Protein AF-A0A842ULQ6-F1 (afdb_monomer)

pLDDT: mean 91.65, std 6.63, range [60.81, 98.5]

Solvent-accessible surface area (backbone atoms only — not comparable to full-atom values): 4751 Å² total; per-residue (Å²): 136,89,49,74,67,57,56,49,54,51,48,54,52,52,52,54,51,50,51,55,51,51,52,52,52,43,55,51,48,39,55,50,42,56,53,30,57,78,66,75,44,74,87,79,52,71,67,60,50,52,53,52,45,56,55,53,41,71,73,50,94,60,59,45,70,60,50,42,54,55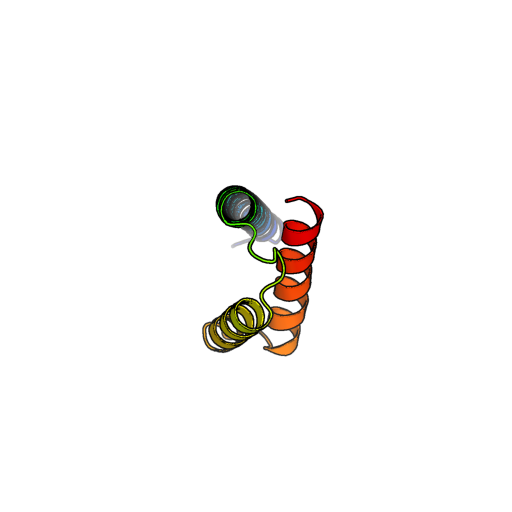,51,50,51,56,51,50,54,46,68,78,74,92

Radius of gyration: 16.25 Å; Cα contacts (8 Å, |Δi|>4): 31; chains: 1; bounding box: 38×21×46 Å

Structure (mmCIF, N/CA/C/O backbone):
data_AF-A0A842ULQ6-F1
#
_entry.id   AF-A0A842ULQ6-F1
#
loop_
_atom_site.group_PDB
_atom_site.id
_atom_site.type_symbol
_atom_site.label_atom_id
_atom_site.label_alt_id
_atom_site.label_comp_id
_atom_site.label_asym_id
_atom_site.label_entity_id
_atom_site.label_seq_id
_atom_site.pdbx_PDB_ins_code
_atom_site.Cartn_x
_atom_site.Cartn_y
_atom_site.Cartn_z
_atom_site.occupancy
_atom_site.B_iso_or_equiv
_atom_site.auth_seq_id
_atom_site.auth_comp_id
_atom_site.auth_asym_id
_atom_site.auth_atom_id
_atom_site.pdbx_PDB_model_num
ATOM 1 N N . MET A 1 1 ? 15.360 -8.026 -28.904 1.00 60.81 1 MET A N 1
ATOM 2 C CA . MET A 1 1 ? 15.988 -6.911 -28.165 1.00 60.81 1 MET A CA 1
ATOM 3 C C . MET A 1 1 ? 14.871 -6.123 -27.516 1.00 60.81 1 MET A C 1
ATOM 5 O O . MET A 1 1 ? 14.076 -5.546 -28.242 1.00 60.81 1 MET A O 1
ATOM 9 N N . THR A 1 2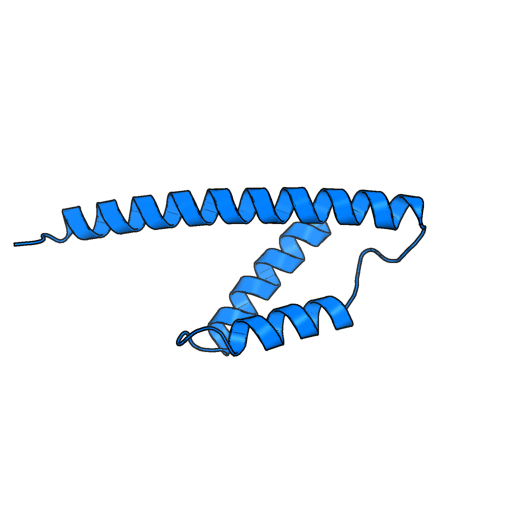 ? 14.767 -6.168 -26.194 1.00 76.94 2 THR A N 1
ATOM 10 C CA . THR A 1 2 ? 13.779 -5.399 -25.424 1.00 76.94 2 THR A CA 1
ATOM 11 C C . THR A 1 2 ? 14.306 -3.974 -25.276 1.00 76.94 2 THR A C 1
ATOM 13 O O . THR A 1 2 ? 15.433 -3.794 -24.812 1.00 76.94 2 THR A O 1
ATOM 16 N N . CYS A 1 3 ? 13.560 -2.964 -25.726 1.00 92.00 3 CYS A N 1
ATOM 17 C CA . CYS A 1 3 ? 13.978 -1.567 -25.595 1.00 92.00 3 CYS A CA 1
ATOM 18 C C . CYS A 1 3 ? 13.385 -0.927 -24.330 1.00 92.00 3 CYS A C 1
ATOM 20 O O . CYS A 1 3 ? 12.443 -1.448 -23.736 1.00 92.00 3 CYS A O 1
ATOM 22 N N . ILE A 1 4 ? 13.907 0.237 -23.922 1.00 95.38 4 ILE A N 1
ATOM 23 C CA . ILE A 1 4 ? 13.420 0.972 -22.735 1.00 95.38 4 ILE A CA 1
ATOM 24 C C . ILE A 1 4 ? 11.905 1.213 -22.803 1.00 95.38 4 ILE A C 1
ATOM 26 O O . ILE A 1 4 ? 11.229 1.186 -21.778 1.00 95.38 4 ILE A O 1
ATOM 30 N N . ARG A 1 5 ? 11.364 1.443 -24.004 1.00 95.88 5 ARG A N 1
ATOM 31 C CA . ARG A 1 5 ? 9.926 1.650 -24.196 1.00 95.88 5 ARG A CA 1
ATOM 32 C C . ARG A 1 5 ? 9.119 0.413 -23.807 1.00 95.88 5 ARG A C 1
ATOM 34 O O . ARG A 1 5 ? 8.103 0.572 -23.148 1.00 95.88 5 ARG A O 1
ATOM 41 N N . ASP A 1 6 ? 9.585 -0.779 -24.161 1.00 96.19 6 ASP A N 1
ATOM 42 C CA . ASP A 1 6 ? 8.864 -2.022 -23.873 1.00 96.19 6 ASP A CA 1
ATOM 43 C C . ASP A 1 6 ? 8.823 -2.279 -22.358 1.00 96.19 6 ASP A C 1
ATOM 45 O O . ASP A 1 6 ? 7.767 -2.581 -21.811 1.00 96.19 6 ASP A O 1
ATOM 49 N N . LEU A 1 7 ? 9.941 -2.035 -21.658 1.00 97.56 7 LEU A N 1
ATOM 50 C CA . LEU A 1 7 ? 9.996 -2.109 -20.192 1.00 97.56 7 LEU A CA 1
ATOM 51 C C . LEU A 1 7 ? 9.087 -1.071 -19.522 1.00 97.56 7 LEU A C 1
ATOM 53 O O . LEU A 1 7 ? 8.457 -1.360 -18.512 1.00 97.56 7 LEU A O 1
ATOM 57 N N . ARG A 1 8 ? 8.987 0.141 -20.080 1.00 97.31 8 ARG A N 1
ATOM 58 C CA . ARG A 1 8 ? 8.058 1.161 -19.569 1.00 97.31 8 ARG A CA 1
ATOM 59 C C . ARG A 1 8 ? 6.602 0.745 -19.746 1.00 97.31 8 ARG A C 1
ATOM 61 O O . ARG A 1 8 ? 5.824 0.928 -18.824 1.00 97.31 8 ARG A O 1
ATOM 68 N N . THR A 1 9 ? 6.249 0.135 -20.876 1.00 97.50 9 THR A N 1
ATOM 69 C CA . THR A 1 9 ? 4.897 -0.406 -21.078 1.00 97.50 9 THR A CA 1
ATOM 70 C C . THR A 1 9 ? 4.573 -1.515 -20.078 1.00 97.50 9 THR A C 1
ATOM 72 O O . THR A 1 9 ? 3.457 -1.564 -19.565 1.00 97.50 9 THR A O 1
ATOM 75 N N . GLU A 1 10 ? 5.545 -2.368 -19.752 1.00 97.94 10 GLU A N 1
ATOM 76 C CA . GLU A 1 10 ? 5.381 -3.378 -18.705 1.00 97.94 10 GLU A CA 1
ATOM 77 C C . GLU A 1 10 ? 5.190 -2.739 -17.318 1.00 97.94 10 GLU A C 1
ATOM 79 O O . GLU A 1 10 ? 4.297 -3.147 -16.575 1.00 97.94 10 GLU A O 1
ATOM 84 N N . ILE A 1 11 ? 5.948 -1.686 -16.991 1.00 97.88 11 ILE A N 1
ATOM 85 C CA . ILE A 1 11 ? 5.750 -0.905 -15.758 1.00 97.88 11 ILE A CA 1
ATOM 86 C C . ILE A 1 11 ? 4.339 -0.308 -15.717 1.00 97.88 11 ILE A C 1
ATOM 88 O O . ILE A 1 11 ? 3.646 -0.484 -14.720 1.00 97.88 11 ILE A O 1
ATOM 92 N N . ASP A 1 12 ? 3.863 0.299 -16.807 1.00 98.12 12 ASP A N 1
ATOM 93 C CA . ASP A 1 12 ? 2.512 0.868 -16.870 1.00 98.12 12 ASP A CA 1
ATOM 94 C C . ASP A 1 12 ? 1.428 -0.200 -16.616 1.00 98.12 12 ASP A C 1
ATOM 96 O O . ASP A 1 12 ? 0.379 0.073 -16.024 1.00 98.12 12 ASP A O 1
ATOM 100 N N . GLU A 1 13 ? 1.647 -1.439 -17.068 1.00 98.25 13 GLU A N 1
ATOM 101 C CA . GLU A 1 13 ? 0.757 -2.563 -16.767 1.00 98.25 13 GLU A CA 1
ATOM 102 C C . GLU A 1 13 ? 0.796 -2.972 -15.296 1.00 98.25 13 GLU A C 1
ATOM 104 O O . GLU A 1 13 ? -0.260 -3.232 -14.706 1.00 98.25 13 GLU A O 1
ATOM 109 N N . VAL A 1 14 ? 1.988 -3.031 -14.702 1.00 98.44 14 VAL A N 1
ATOM 110 C CA . VAL A 1 14 ? 2.160 -3.310 -13.273 1.00 98.44 14 VAL A CA 1
ATOM 111 C C . VAL A 1 14 ? 1.475 -2.227 -12.442 1.00 98.44 14 VAL A C 1
ATOM 113 O O . VAL A 1 14 ? 0.696 -2.562 -11.549 1.00 98.44 14 VAL A O 1
ATOM 116 N N . ASP A 1 15 ? 1.653 -0.954 -12.788 1.00 98.19 15 ASP A N 1
ATOM 117 C CA . ASP A 1 15 ? 1.029 0.188 -12.117 1.00 98.19 15 ASP A CA 1
ATOM 118 C C . ASP A 1 15 ? -0.500 0.106 -12.159 1.00 98.19 15 ASP A C 1
ATOM 120 O O . ASP A 1 15 ? -1.166 0.237 -11.126 1.00 98.19 15 ASP A O 1
ATOM 124 N N . ARG A 1 16 ? -1.079 -0.224 -13.322 1.00 98.38 16 ARG A N 1
ATOM 125 C CA . ARG A 1 16 ? -2.529 -0.460 -13.445 1.00 98.38 16 ARG A CA 1
ATOM 126 C C . ARG A 1 16 ? -3.013 -1.584 -12.528 1.00 98.38 16 ARG A C 1
ATOM 128 O O . ARG A 1 16 ? -4.062 -1.455 -11.894 1.00 98.38 16 ARG A O 1
ATOM 135 N N . ARG A 1 17 ? -2.262 -2.685 -12.428 1.00 98.50 17 ARG A N 1
ATOM 136 C CA . ARG A 1 17 ? -2.608 -3.805 -11.535 1.00 98.50 17 ARG A CA 1
ATOM 137 C C . ARG A 1 17 ? -2.476 -3.413 -10.065 1.00 98.50 17 ARG A C 1
ATOM 139 O O . ARG A 1 17 ? -3.332 -3.794 -9.268 1.00 98.50 17 ARG A O 1
ATOM 146 N N . MET A 1 18 ? -1.453 -2.639 -9.705 1.00 97.62 18 MET A N 1
ATOM 147 C CA . MET A 1 18 ? -1.289 -2.116 -8.349 1.00 97.62 18 MET A CA 1
ATOM 148 C C . MET A 1 18 ? -2.478 -1.239 -7.950 1.00 97.62 18 MET A C 1
ATOM 150 O O . MET A 1 18 ? -3.046 -1.460 -6.881 1.00 97.62 18 MET A O 1
ATOM 154 N N . LEU A 1 19 ? -2.919 -0.323 -8.820 1.00 97.75 19 LEU A N 1
ATOM 155 C CA . LEU A 1 19 ? -4.097 0.513 -8.566 1.00 97.75 19 LEU A CA 1
ATOM 156 C C . LEU A 1 19 ? -5.358 -0.327 -8.333 1.00 97.75 19 LEU A C 1
ATOM 158 O O . LEU A 1 19 ? -6.010 -0.170 -7.301 1.00 97.75 19 LEU A O 1
ATOM 162 N N . ALA A 1 20 ? -5.647 -1.292 -9.208 1.00 97.94 20 ALA A N 1
ATOM 163 C CA . ALA A 1 20 ? -6.807 -2.173 -9.048 1.00 97.94 20 ALA A CA 1
ATOM 164 C C . ALA A 1 20 ? -6.769 -2.977 -7.728 1.00 97.94 20 ALA A C 1
ATOM 166 O O . ALA A 1 20 ? -7.794 -3.188 -7.070 1.00 97.94 20 ALA A O 1
ATOM 167 N N . LEU A 1 21 ? -5.583 -3.424 -7.300 1.00 97.88 21 LEU A N 1
ATOM 168 C CA . LEU A 1 21 ? -5.407 -4.119 -6.022 1.00 97.88 21 LEU A CA 1
ATOM 169 C C . LEU A 1 21 ? -5.612 -3.187 -4.821 1.00 97.88 21 LEU A C 1
ATOM 171 O O . LEU A 1 21 ? -6.218 -3.602 -3.828 1.00 97.88 21 LEU A O 1
ATOM 175 N N . LEU A 1 22 ? -5.141 -1.942 -4.904 1.00 96.75 22 LEU A N 1
ATOM 176 C CA . LEU A 1 22 ? -5.344 -0.930 -3.867 1.00 96.75 22 LEU A CA 1
ATOM 177 C C . LEU A 1 22 ? -6.825 -0.559 -3.730 1.00 96.75 22 LEU A C 1
ATOM 179 O O .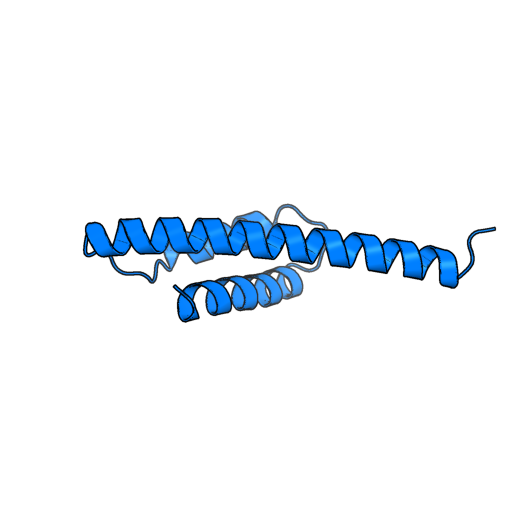 LEU A 1 22 ? -7.336 -0.538 -2.611 1.00 96.75 22 LEU A O 1
ATOM 183 N N . GLU A 1 23 ? -7.541 -0.370 -4.839 1.00 96.69 23 GLU A N 1
ATOM 184 C CA . GLU A 1 23 ? -8.991 -0.133 -4.847 1.00 96.69 23 GLU A CA 1
ATOM 185 C C . GLU A 1 23 ? -9.757 -1.295 -4.207 1.00 96.69 23 GLU A C 1
ATOM 187 O O . GLU A 1 23 ? -10.617 -1.096 -3.342 1.00 96.69 23 GLU A O 1
ATOM 192 N N . LYS A 1 24 ? -9.401 -2.536 -4.562 1.00 97.19 24 LYS A N 1
ATOM 193 C CA . LYS A 1 24 ? -9.985 -3.732 -3.943 1.00 97.19 24 LYS A CA 1
ATOM 194 C C . LYS A 1 24 ? -9.713 -3.773 -2.442 1.00 97.19 24 LYS A C 1
ATOM 196 O O . LYS A 1 24 ? -10.625 -4.055 -1.661 1.00 97.19 24 LYS A O 1
ATOM 201 N N . ARG A 1 25 ? -8.476 -3.490 -2.021 1.00 95.75 25 ARG A N 1
ATOM 202 C CA . ARG A 1 25 ? -8.102 -3.425 -0.603 1.00 95.75 25 ARG A CA 1
ATOM 203 C C . ARG A 1 25 ? -8.940 -2.375 0.126 1.00 95.75 25 ARG A C 1
ATOM 205 O O . ARG A 1 25 ? -9.462 -2.678 1.193 1.00 95.75 25 ARG A O 1
ATOM 212 N N . PHE A 1 26 ? -9.120 -1.199 -0.467 1.00 94.56 26 PHE 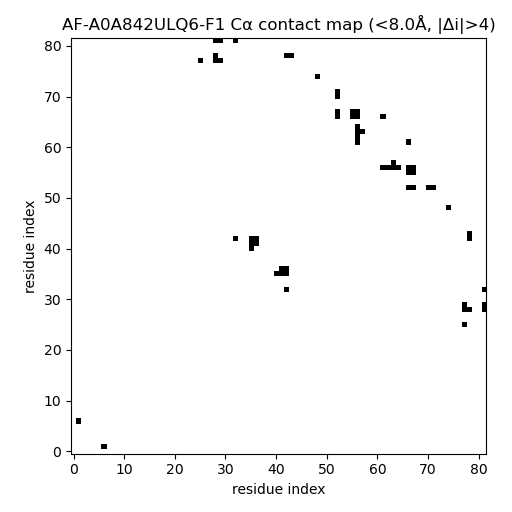A N 1
ATOM 213 C CA . PHE A 1 26 ? -9.921 -0.118 0.100 1.00 94.56 26 PHE A CA 1
ATOM 214 C C . PHE A 1 26 ? -11.416 -0.466 0.205 1.00 94.56 26 PHE A C 1
ATOM 216 O O . PHE A 1 26 ? -12.066 -0.193 1.212 1.00 94.56 26 PHE A O 1
ATOM 223 N N . SER A 1 27 ? -11.976 -1.155 -0.793 1.00 95.06 27 SER A N 1
ATOM 224 C CA . SER A 1 27 ? -13.350 -1.672 -0.717 1.00 95.06 27 SER A CA 1
ATOM 225 C C . SER A 1 27 ? -13.534 -2.645 0.456 1.00 95.06 27 SER A C 1
ATOM 227 O O . SER A 1 27 ? -14.554 -2.613 1.147 1.00 95.06 27 SER A O 1
ATOM 229 N N . LEU A 1 28 ? -12.539 -3.499 0.718 1.00 94.94 28 LEU A N 1
ATOM 230 C CA . LEU A 1 28 ? -12.566 -4.421 1.854 1.00 94.94 28 LEU A CA 1
ATOM 231 C C . LEU A 1 28 ? -12.462 -3.688 3.195 1.00 94.94 28 LEU A C 1
ATOM 233 O O . LEU A 1 28 ? -13.182 -4.045 4.125 1.00 94.94 28 LEU A O 1
ATOM 237 N N . THR A 1 29 ? -11.610 -2.665 3.301 1.00 92.06 29 THR A N 1
ATOM 238 C CA . THR A 1 29 ? -11.484 -1.878 4.537 1.00 92.06 29 THR A CA 1
ATOM 239 C C . THR A 1 29 ? -12.767 -1.107 4.839 1.00 92.06 29 THR A C 1
ATOM 241 O O . THR A 1 29 ? -13.242 -1.178 5.966 1.00 92.06 29 THR A O 1
ATOM 244 N N . LYS A 1 30 ? -13.438 -0.533 3.829 1.00 91.69 30 LYS A N 1
ATOM 245 C CA . LYS A 1 30 ? -14.774 0.075 3.992 1.00 91.69 30 LYS A CA 1
ATOM 246 C C . LYS A 1 30 ? -15.805 -0.886 4.581 1.00 91.69 30 LYS A C 1
ATOM 248 O O . LYS A 1 30 ? -16.468 -0.556 5.560 1.00 91.69 30 LYS A O 1
ATOM 253 N N . LYS A 1 31 ? -15.892 -2.110 4.049 1.00 93.12 31 LYS A N 1
ATOM 254 C CA . LYS A 1 31 ? -16.793 -3.147 4.588 1.00 93.12 31 LYS A CA 1
ATOM 255 C C . LYS A 1 31 ? -16.462 -3.494 6.042 1.00 93.12 31 LYS A C 1
ATOM 257 O O . LYS A 1 31 ? -17.366 -3.692 6.850 1.00 93.12 31 LYS A O 1
ATOM 262 N N . ILE A 1 32 ? -15.175 -3.558 6.393 1.00 91.12 32 ILE A N 1
ATOM 263 C CA . ILE A 1 32 ? -14.738 -3.770 7.782 1.00 91.12 32 ILE A CA 1
ATOM 264 C C . ILE A 1 32 ? -15.154 -2.582 8.662 1.00 91.12 32 ILE A C 1
ATOM 266 O O . ILE A 1 32 ? -15.694 -2.806 9.745 1.00 91.12 32 ILE A O 1
ATOM 270 N N . GLY A 1 33 ? -14.954 -1.347 8.197 1.00 89.19 33 GLY A N 1
ATOM 271 C CA . GLY A 1 33 ? -15.369 -0.121 8.878 1.00 89.19 33 GLY A CA 1
ATOM 272 C C . GLY A 1 33 ? -16.873 -0.096 9.167 1.00 89.19 33 GLY A C 1
ATOM 273 O O . GLY A 1 33 ? -17.277 0.147 10.303 1.00 89.19 33 GLY A O 1
ATOM 274 N N . GLU A 1 34 ? -17.711 -0.463 8.193 1.00 90.38 34 GLU A N 1
ATOM 275 C CA . GLU A 1 34 ? -19.167 -0.592 8.370 1.00 90.38 34 GLU A CA 1
ATOM 276 C C . GLU A 1 34 ? -19.540 -1.616 9.454 1.00 90.38 34 GLU A C 1
ATOM 278 O O . GLU A 1 34 ? -20.409 -1.356 10.291 1.00 90.38 34 GLU A O 1
ATOM 283 N N . ILE A 1 35 ? -18.874 -2.776 9.476 1.00 91.06 35 ILE A N 1
ATOM 284 C CA . ILE A 1 35 ? -19.094 -3.809 10.499 1.00 91.06 35 ILE A CA 1
ATOM 285 C C . ILE A 1 35 ? -18.664 -3.300 11.880 1.00 91.06 35 ILE A C 1
ATOM 287 O O . ILE A 1 35 ? -19.404 -3.461 12.851 1.00 91.06 35 ILE A O 1
ATOM 291 N N . LYS A 1 36 ? -17.493 -2.659 11.982 1.00 87.19 36 LYS A N 1
ATOM 292 C CA . LYS A 1 36 ? -16.982 -2.095 13.240 1.00 87.19 36 LYS A CA 1
ATOM 293 C C . LYS A 1 36 ? -17.905 -1.008 13.786 1.00 87.19 36 LYS A C 1
ATOM 295 O O . LYS A 1 36 ? -18.207 -1.035 14.977 1.00 87.19 36 LYS A O 1
ATOM 300 N N . ARG A 1 37 ? -18.423 -0.127 12.919 1.00 86.56 37 ARG A N 1
ATOM 301 C CA . ARG A 1 37 ? -19.418 0.902 13.268 1.00 86.56 37 ARG A CA 1
ATOM 302 C C . ARG A 1 37 ? -20.692 0.284 13.838 1.00 86.56 37 ARG A C 1
ATOM 304 O O . ARG A 1 37 ? -21.128 0.689 14.911 1.00 86.56 37 ARG A O 1
ATOM 311 N N . LYS A 1 38 ? -21.240 -0.750 13.186 1.00 90.06 38 LYS A N 1
ATOM 312 C CA . LYS A 1 38 ? -22.413 -1.493 13.691 1.00 90.06 38 LYS A CA 1
ATOM 313 C C . LYS A 1 38 ? -22.160 -2.156 15.049 1.00 90.06 38 LYS A C 1
ATOM 315 O O . LYS A 1 38 ? -23.085 -2.289 15.839 1.00 90.06 38 LYS A O 1
ATOM 320 N N . GLN A 1 39 ? -20.919 -2.562 15.319 1.00 90.94 39 GLN A N 1
ATOM 321 C CA . GLN A 1 39 ? -20.503 -3.199 16.574 1.00 90.94 39 GLN A CA 1
ATOM 322 C C . GLN A 1 39 ? -19.967 -2.213 17.629 1.00 90.94 39 GLN A C 1
ATOM 324 O O . GLN A 1 39 ? -19.484 -2.670 18.661 1.00 90.94 39 GLN A O 1
ATOM 329 N N . GLN A 1 40 ? -19.997 -0.896 17.374 1.00 84.00 40 GLN A N 1
ATOM 330 C CA . GLN A 1 40 ? -19.395 0.146 18.228 1.00 84.00 40 GLN A CA 1
ATOM 331 C C . GLN A 1 40 ? -17.921 -0.123 18.600 1.00 84.00 40 GLN A C 1
ATOM 333 O O . GLN A 1 40 ? -17.439 0.278 19.658 1.00 84.00 40 GLN A O 1
ATOM 338 N N . LYS A 1 41 ? -17.185 -0.816 17.725 1.00 81.25 41 LYS A N 1
ATOM 339 C CA . LYS A 1 41 ? -15.763 -1.114 17.922 1.00 81.25 41 LYS A CA 1
ATOM 340 C C . LYS A 1 41 ? -14.890 0.032 17.412 1.00 81.25 41 LYS A C 1
ATOM 342 O O . LYS A 1 41 ? -15.260 0.683 16.431 1.00 81.25 41 LYS A O 1
ATOM 347 N N . PRO A 1 42 ? -13.704 0.246 18.010 1.00 80.94 42 PRO A N 1
ATOM 348 C CA . PRO A 1 42 ? -12.765 1.240 17.513 1.00 80.94 42 PRO A CA 1
ATOM 349 C C . PRO A 1 42 ? -12.334 0.917 16.077 1.00 80.94 42 PRO A C 1
ATOM 351 O O . PRO A 1 42 ? -12.060 -0.233 15.717 1.00 80.94 42 PRO A O 1
ATOM 354 N N . ILE A 1 43 ? -12.270 1.961 15.249 1.00 76.00 43 ILE A N 1
ATOM 355 C CA . ILE A 1 43 ? -11.799 1.867 13.861 1.00 76.00 43 ILE A CA 1
ATOM 356 C C . ILE A 1 43 ? -10.310 1.498 13.852 1.00 76.00 43 ILE A C 1
ATOM 358 O O . ILE A 1 43 ? -9.897 0.590 13.127 1.00 76.00 43 ILE A O 1
ATOM 362 N N . TYR A 1 44 ? -9.532 2.131 14.734 1.00 82.56 44 TYR A N 1
ATOM 363 C CA . TYR A 1 44 ? -8.109 1.867 14.913 1.00 82.56 44 TYR A CA 1
ATOM 364 C C . TYR A 1 44 ? -7.850 0.539 15.638 1.00 82.56 44 TYR A C 1
ATOM 366 O O . TYR A 1 44 ? -8.410 0.281 16.701 1.00 82.56 44 TYR A O 1
ATOM 374 N N . ASP A 1 45 ? -6.979 -0.285 15.054 1.00 86.06 45 ASP A N 1
ATOM 375 C CA . ASP A 1 45 ? -6.564 -1.586 15.584 1.00 86.06 45 ASP A CA 1
ATOM 376 C C . ASP A 1 45 ? -5.049 -1.751 15.387 1.00 86.06 45 ASP A C 1
ATOM 378 O O . ASP A 1 45 ? -4.576 -2.209 14.343 1.00 86.06 45 ASP A O 1
ATOM 382 N N . SER A 1 46 ? -4.279 -1.324 16.391 1.00 87.94 46 SER A N 1
ATOM 383 C CA . SER A 1 46 ? -2.813 -1.298 16.329 1.00 87.94 46 SER A CA 1
ATOM 384 C C . SER A 1 46 ? -2.194 -2.686 16.196 1.00 87.94 46 SER A C 1
ATOM 386 O O . SER A 1 46 ? -1.172 -2.847 15.531 1.00 87.94 46 SER A O 1
ATOM 388 N N . GLU A 1 47 ? -2.797 -3.697 16.822 1.00 90.56 47 GLU A N 1
ATOM 389 C CA . GLU A 1 47 ? -2.295 -5.069 16.754 1.00 90.56 47 GLU A CA 1
ATOM 390 C C . GLU A 1 47 ? -2.506 -5.647 15.358 1.00 90.56 47 GLU A C 1
ATOM 392 O O . GLU A 1 47 ? -1.593 -6.257 14.793 1.00 90.56 47 GLU A O 1
ATOM 397 N N . ARG A 1 48 ? -3.657 -5.363 14.733 1.00 91.06 48 ARG A N 1
ATOM 398 C CA . ARG A 1 48 ? -3.882 -5.738 13.338 1.00 91.06 48 ARG A CA 1
ATOM 399 C C . ARG A 1 48 ? -2.870 -5.082 12.404 1.00 91.06 48 ARG A C 1
ATOM 401 O O . ARG A 1 48 ? -2.362 -5.770 11.517 1.00 91.06 48 ARG A O 1
ATOM 408 N N . GLU A 1 49 ? -2.568 -3.795 1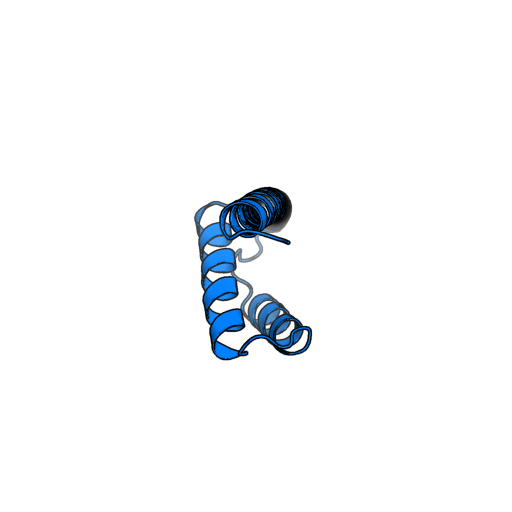2.584 1.00 91.69 49 GLU A N 1
ATOM 409 C CA . GLU A 1 49 ? -1.577 -3.081 11.767 1.00 91.69 49 GLU A CA 1
ATOM 410 C C . GLU A 1 49 ? -0.177 -3.698 11.904 1.00 91.69 49 GLU A C 1
ATOM 412 O O . GLU A 1 49 ? 0.439 -4.036 10.890 1.00 91.69 49 GLU A O 1
ATOM 417 N N . LYS A 1 50 ? 0.292 -3.952 13.135 1.00 92.50 50 LYS A N 1
ATOM 418 C CA . LYS A 1 50 ? 1.580 -4.627 13.387 1.00 92.50 50 LYS A CA 1
ATOM 419 C C . LYS A 1 50 ? 1.655 -5.996 12.711 1.00 92.50 50 LYS A C 1
ATOM 421 O O . LYS A 1 50 ? 2.659 -6.308 12.076 1.00 92.50 50 LYS A O 1
ATOM 426 N N . GLN A 1 51 ? 0.587 -6.792 12.788 1.00 93.06 51 GLN A N 1
ATOM 427 C CA . GLN A 1 51 ? 0.521 -8.095 12.120 1.00 93.06 51 GLN A CA 1
ATOM 428 C C . GLN A 1 51 ? 0.600 -7.977 10.592 1.00 93.06 51 GLN A C 1
ATOM 430 O O . GLN A 1 51 ? 1.242 -8.805 9.947 1.00 93.06 51 GLN A O 1
ATOM 435 N N . VAL A 1 52 ? -0.058 -6.973 9.991 1.00 92.56 52 VAL A N 1
ATOM 436 C CA . VAL A 1 52 ? 0.050 -6.721 8.543 1.00 92.56 52 VAL A CA 1
ATOM 437 C C . VAL A 1 52 ? 1.493 -6.404 8.172 1.00 92.56 52 VAL A C 1
ATOM 439 O O . VAL A 1 52 ? 2.021 -7.041 7.264 1.00 92.56 52 VAL A O 1
ATOM 442 N N . LEU A 1 53 ? 2.113 -5.446 8.865 1.00 92.69 53 LEU A N 1
ATOM 443 C CA . LEU A 1 53 ? 3.462 -4.979 8.550 1.00 92.69 53 LEU A CA 1
ATOM 444 C C . LEU A 1 53 ? 4.492 -6.095 8.739 1.00 92.69 53 LEU A C 1
ATOM 446 O O . LEU A 1 53 ? 5.237 -6.380 7.809 1.00 92.69 53 LEU A O 1
ATOM 450 N N . GLY A 1 54 ? 4.451 -6.808 9.869 1.00 91.81 54 GLY A N 1
ATOM 451 C CA . GLY A 1 54 ? 5.356 -7.928 10.130 1.00 91.81 54 GLY A CA 1
ATOM 452 C C . GLY A 1 54 ? 5.257 -9.017 9.061 1.00 91.81 54 GLY A C 1
ATOM 453 O O . GLY A 1 54 ? 6.270 -9.433 8.513 1.00 91.81 54 GLY A O 1
ATOM 454 N N . ARG A 1 55 ? 4.036 -9.422 8.685 1.00 94.62 55 ARG A N 1
ATOM 455 C CA . ARG A 1 55 ? 3.835 -10.433 7.636 1.00 94.62 55 ARG A CA 1
ATOM 456 C C . ARG A 1 55 ? 4.331 -9.960 6.270 1.00 94.62 55 ARG A C 1
ATOM 458 O O . ARG A 1 55 ? 4.819 -10.771 5.494 1.00 94.62 55 ARG A O 1
ATOM 465 N N . LEU A 1 56 ? 4.123 -8.696 5.911 1.00 92.81 56 LEU A N 1
ATOM 466 C CA . LEU A 1 56 ? 4.509 -8.208 4.586 1.00 92.81 56 LEU A CA 1
ATOM 467 C C . LEU A 1 56 ? 6.022 -8.065 4.461 1.00 92.81 56 LEU A C 1
ATOM 469 O O . LEU A 1 56 ? 6.566 -8.483 3.445 1.00 92.81 56 LEU A O 1
ATOM 473 N N . SER A 1 57 ? 6.692 -7.576 5.505 1.00 88.62 57 SER A N 1
ATOM 474 C CA . SER A 1 57 ? 8.149 -7.433 5.516 1.00 88.62 57 SER A CA 1
ATOM 475 C C . SER A 1 57 ? 8.896 -8.771 5.460 1.00 88.62 57 SER A C 1
ATOM 477 O O . SER A 1 57 ? 10.054 -8.789 5.076 1.00 88.62 57 SER A O 1
ATOM 479 N N . THR A 1 58 ? 8.263 -9.900 5.806 1.00 89.50 58 THR A N 1
ATOM 480 C CA . THR A 1 58 ? 8.890 -11.234 5.707 1.00 89.50 58 THR A CA 1
ATOM 481 C C . THR A 1 58 ? 8.587 -11.979 4.406 1.00 89.50 58 THR A C 1
ATOM 483 O O . THR A 1 58 ? 9.155 -13.040 4.180 1.00 89.50 58 THR A O 1
ATOM 486 N N . ASN A 1 59 ? 7.657 -11.492 3.579 1.00 88.50 59 ASN A N 1
ATOM 487 C CA . ASN A 1 59 ? 7.183 -12.190 2.371 1.00 88.50 59 ASN A CA 1
ATOM 488 C C . ASN A 1 59 ? 7.672 -11.530 1.073 1.00 88.50 59 ASN A C 1
ATOM 490 O O . ASN A 1 59 ? 7.042 -11.667 0.024 1.00 88.50 59 ASN A O 1
ATOM 494 N N . THR A 1 60 ? 8.754 -10.760 1.141 1.00 91.38 60 THR A N 1
ATOM 495 C CA . THR A 1 60 ? 9.304 -10.036 -0.002 1.00 91.38 60 THR A CA 1
ATOM 496 C C . THR A 1 60 ? 10.805 -9.845 0.160 1.00 91.38 60 THR A C 1
ATOM 498 O O . THR A 1 60 ? 11.288 -9.695 1.278 1.00 91.38 60 THR A O 1
ATOM 501 N N . ASP A 1 61 ? 11.518 -9.813 -0.963 1.00 93.38 61 ASP A N 1
ATOM 502 C CA . ASP A 1 61 ? 12.946 -9.480 -1.015 1.00 93.38 61 ASP A CA 1
ATOM 503 C C . ASP A 1 61 ? 13.195 -7.958 -1.019 1.00 93.38 61 ASP A C 1
ATOM 505 O O . ASP A 1 61 ? 14.336 -7.502 -1.078 1.00 93.38 61 ASP A O 1
ATOM 509 N N . LEU A 1 62 ? 12.127 -7.151 -0.990 1.00 92.75 62 LEU A N 1
ATOM 510 C CA . LEU A 1 62 ? 12.223 -5.701 -0.862 1.00 92.75 62 LEU A CA 1
ATOM 511 C C . LEU A 1 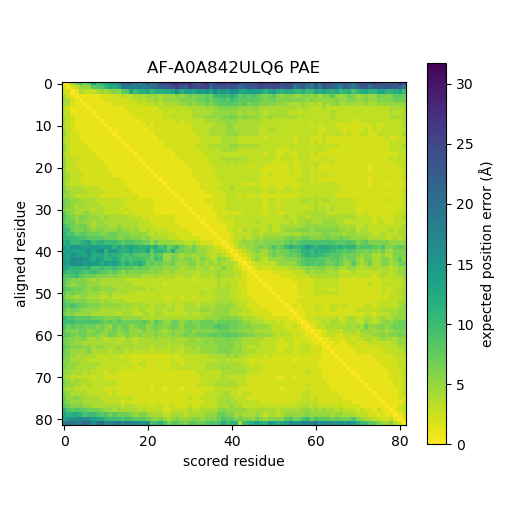62 ? 12.680 -5.303 0.543 1.00 92.75 62 LEU A C 1
ATOM 513 O O . LEU A 1 62 ? 12.368 -5.965 1.530 1.00 92.75 62 LEU A O 1
ATOM 517 N N . ASP A 1 63 ? 13.359 -4.159 0.633 1.00 93.88 63 ASP A N 1
ATOM 518 C CA . ASP A 1 63 ? 13.786 -3.594 1.909 1.00 93.88 63 ASP A CA 1
ATOM 519 C C . ASP A 1 63 ? 12.602 -3.453 2.884 1.00 93.88 63 ASP A C 1
ATOM 521 O O . ASP A 1 63 ? 11.598 -2.791 2.600 1.00 93.88 63 ASP A O 1
ATOM 525 N N . SER A 1 64 ? 12.730 -4.064 4.060 1.00 92.38 64 SER A N 1
ATOM 526 C CA . SER A 1 64 ? 11.667 -4.099 5.067 1.00 92.38 64 SER A CA 1
ATOM 527 C C . SER A 1 64 ? 11.227 -2.703 5.506 1.00 92.38 64 SER A C 1
ATOM 529 O O . SER A 1 64 ? 10.042 -2.492 5.766 1.00 92.38 64 SER A O 1
ATOM 531 N N . CYS A 1 65 ? 12.152 -1.737 5.563 1.00 91.56 65 CYS A N 1
ATOM 532 C CA . CYS A 1 65 ? 11.841 -0.354 5.923 1.00 91.56 65 CYS A CA 1
ATOM 533 C C . CYS A 1 65 ? 11.023 0.334 4.819 1.00 91.56 65 CYS A C 1
ATOM 535 O O . CYS A 1 65 ? 10.065 1.056 5.113 1.00 91.56 65 CYS A O 1
ATOM 537 N N . PHE A 1 66 ? 11.337 0.077 3.549 1.00 94.06 66 PHE A N 1
ATOM 538 C CA . PHE A 1 66 ? 10.538 0.526 2.411 1.00 94.06 66 PHE A CA 1
ATOM 539 C C . PHE A 1 66 ? 9.118 -0.056 2.440 1.00 94.06 66 PHE A C 1
ATOM 541 O O . PHE A 1 66 ? 8.144 0.698 2.368 1.00 94.06 66 PHE A O 1
ATOM 548 N N . VAL A 1 67 ? 8.988 -1.374 2.618 1.00 94.50 67 VAL A N 1
ATOM 549 C CA . VAL A 1 67 ? 7.689 -2.066 2.692 1.00 94.50 67 VAL A CA 1
ATOM 550 C C . VAL A 1 67 ? 6.846 -1.499 3.829 1.00 94.50 67 VAL A C 1
ATOM 552 O O . VAL A 1 67 ? 5.679 -1.151 3.632 1.00 94.50 67 VAL A O 1
ATOM 555 N N . GLU A 1 68 ? 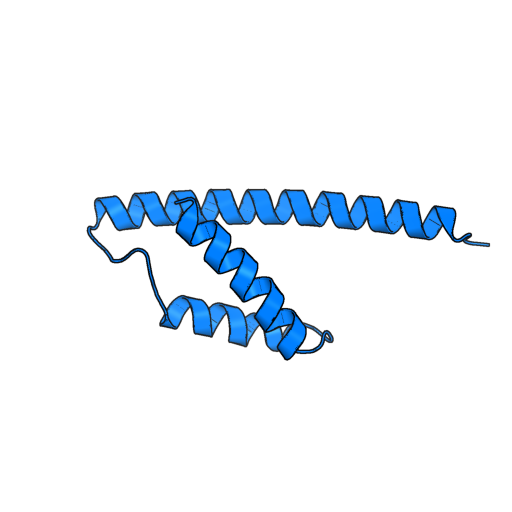7.445 -1.338 5.007 1.00 93.19 68 GLU A N 1
ATOM 556 C CA . GLU A 1 68 ? 6.759 -0.798 6.172 1.00 93.19 68 GLU A CA 1
ATOM 557 C C . GLU A 1 68 ? 6.239 0.623 5.917 1.00 93.19 68 GLU A C 1
ATOM 559 O O . GLU A 1 68 ? 5.078 0.920 6.208 1.00 93.19 68 GLU A O 1
ATOM 564 N N . LYS A 1 69 ? 7.064 1.494 5.323 1.00 94.88 69 LYS A N 1
ATOM 565 C CA . LYS A 1 69 ? 6.677 2.872 4.988 1.00 94.88 69 LYS A CA 1
ATOM 566 C C . LYS A 1 69 ? 5.499 2.911 4.019 1.00 94.88 69 LYS A C 1
ATOM 568 O O . LYS A 1 69 ? 4.520 3.603 4.296 1.00 94.88 69 LYS A O 1
ATOM 573 N N . ILE A 1 70 ? 5.566 2.161 2.920 1.00 95.50 70 ILE A N 1
ATOM 574 C CA . ILE A 1 70 ? 4.506 2.147 1.903 1.00 95.50 70 ILE A CA 1
ATOM 575 C C . ILE A 1 70 ? 3.197 1.620 2.492 1.00 95.50 70 ILE A C 1
ATOM 577 O O . ILE A 1 70 ? 2.148 2.253 2.355 1.00 95.50 70 ILE A O 1
ATOM 581 N N . PHE A 1 71 ? 3.237 0.499 3.213 1.00 94.88 71 PHE A N 1
ATOM 582 C CA . PHE A 1 71 ? 2.018 -0.075 3.773 1.00 94.88 71 PHE A CA 1
ATOM 583 C C . PHE A 1 71 ? 1.429 0.752 4.915 1.00 94.88 71 PHE A C 1
ATOM 585 O O . PHE A 1 71 ? 0.204 0.797 5.027 1.00 94.88 71 PHE A O 1
ATOM 592 N N . LYS A 1 72 ? 2.244 1.465 5.703 1.00 94.50 72 LYS A N 1
ATOM 593 C CA . LYS A 1 72 ? 1.743 2.458 6.668 1.00 94.50 72 LYS A CA 1
ATOM 594 C C . LYS A 1 72 ? 0.941 3.562 5.981 1.00 94.50 72 LYS A C 1
ATOM 596 O O . LYS A 1 72 ? -0.147 3.876 6.454 1.00 94.50 72 LYS A O 1
ATOM 601 N N . GLN A 1 73 ? 1.418 4.091 4.853 1.00 95.38 73 GLN A N 1
ATOM 602 C CA . GLN A 1 73 ? 0.683 5.103 4.081 1.00 95.38 73 GLN A CA 1
ATOM 603 C C . GLN A 1 73 ? -0.636 4.546 3.529 1.00 95.38 73 GLN A C 1
ATOM 605 O O . GLN A 1 73 ? -1.685 5.165 3.685 1.00 95.38 73 GLN A O 1
ATOM 610 N N . ILE A 1 74 ? -0.617 3.333 2.965 1.00 95.12 74 ILE A N 1
ATOM 611 C CA . ILE A 1 74 ? -1.830 2.676 2.449 1.00 95.12 74 ILE A CA 1
ATOM 612 C C . ILE A 1 74 ? -2.855 2.437 3.574 1.00 95.12 74 ILE A C 1
ATOM 614 O O . ILE A 1 74 ? -4.055 2.635 3.381 1.00 95.12 74 ILE A O 1
ATOM 618 N N . ILE A 1 75 ? -2.406 1.984 4.749 1.00 92.88 75 ILE A N 1
ATOM 619 C CA . ILE A 1 75 ? -3.267 1.770 5.922 1.00 92.88 75 ILE A CA 1
ATOM 620 C C . ILE A 1 75 ? -3.855 3.098 6.410 1.00 92.88 75 ILE A C 1
ATOM 622 O O . ILE A 1 75 ? -5.067 3.169 6.612 1.00 92.88 75 ILE A O 1
ATOM 626 N N . ALA A 1 76 ? -3.023 4.133 6.559 1.00 92.25 76 ALA A N 1
ATOM 627 C CA . ALA A 1 76 ? -3.450 5.457 7.000 1.00 92.25 76 ALA A CA 1
ATOM 628 C C . ALA A 1 76 ? -4.517 6.043 6.066 1.00 92.25 76 ALA A C 1
ATOM 630 O O . ALA A 1 76 ? -5.592 6.413 6.534 1.00 92.25 76 ALA A O 1
ATOM 631 N N . PHE A 1 77 ? -4.279 5.991 4.751 1.00 93.00 77 PHE A N 1
ATOM 632 C CA . PHE A 1 77 ? -5.246 6.431 3.747 1.00 93.00 77 PHE A CA 1
ATOM 633 C C . PHE A 1 77 ? -6.591 5.705 3.881 1.00 93.00 77 PHE A C 1
ATOM 635 O O . PHE A 1 77 ? -7.646 6.334 3.836 1.00 93.00 77 PHE A O 1
ATOM 642 N N . CYS A 1 78 ? -6.576 4.381 4.077 1.00 90.50 78 CYS A N 1
ATOM 643 C CA . CYS A 1 78 ? -7.816 3.620 4.236 1.00 90.50 78 CYS A CA 1
ATOM 644 C C . CYS A 1 78 ? -8.593 4.054 5.483 1.00 90.50 78 CYS A C 1
ATOM 646 O O . CYS A 1 78 ? -9.802 4.227 5.401 1.00 90.50 78 CYS A O 1
ATOM 648 N N . ARG A 1 79 ? -7.898 4.272 6.603 1.00 86.38 79 ARG A N 1
ATOM 649 C CA . ARG A 1 79 ? -8.499 4.683 7.878 1.00 86.38 79 ARG A CA 1
ATOM 650 C C . ARG A 1 79 ? -9.138 6.072 7.815 1.00 86.38 79 ARG A C 1
ATOM 652 O O . ARG A 1 79 ? -10.167 6.291 8.440 1.00 86.38 79 ARG A O 1
ATOM 659 N N . GLU A 1 80 ? -8.522 7.005 7.095 1.00 86.44 80 GLU A N 1
ATOM 660 C CA . GLU A 1 80 ? -9.021 8.381 6.946 1.00 86.44 80 GLU A CA 1
ATOM 661 C C . GLU A 1 80 ? -10.250 8.478 6.032 1.00 86.44 80 GLU A C 1
ATOM 663 O O . GLU A 1 80 ? -11.003 9.444 6.118 1.00 86.44 80 GLU A O 1
ATOM 668 N N . ASN A 1 81 ? -10.467 7.476 5.175 1.00 79.56 81 ASN A N 1
ATOM 669 C CA . ASN A 1 81 ? -11.524 7.466 4.162 1.00 79.56 81 ASN A CA 1
ATOM 670 C C . ASN A 1 81 ? -12.575 6.347 4.388 1.00 79.56 81 ASN A C 1
ATOM 672 O O . ASN A 1 81 ? -13.295 5.966 3.454 1.00 79.56 81 ASN A O 1
ATOM 676 N N . GLU A 1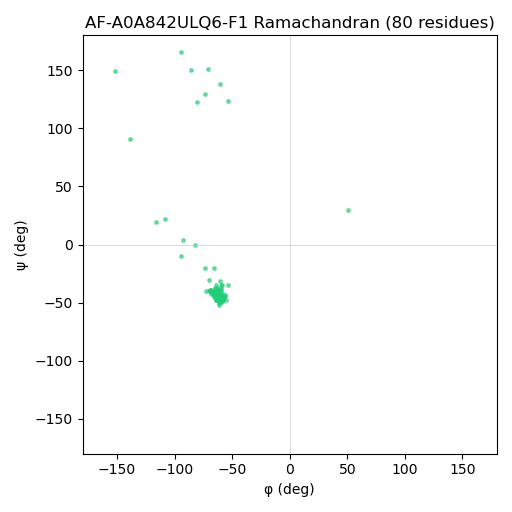 82 ? -12.645 5.814 5.614 1.00 67.06 82 GLU A N 1
ATOM 677 C CA . GLU A 1 82 ? -13.667 4.880 6.132 1.00 67.06 82 GLU A CA 1
ATOM 678 C C . GLU A 1 82 ? -14.859 5.618 6.752 1.00 67.06 82 GLU A C 1
ATOM 680 O O . GLU A 1 82 ? -16.017 5.159 6.590 1.00 67.06 82 GLU A O 1
#

Foldseek 3Di:
DQDPVNVVVVVVVVVVVVVVVLVVVLVVLVVVVVVCVVVVHDSDDVVVLVVVLVVQLVPDPDHSVVSNVVVVVSVVVSSVVD

Sequence (82 aa):
MTCIRDLRTEIDEVDRRMLALLEKRFSLTKKIGEIKRKQQKPIYDSEREKQVLGRLSTNTDLDSCFVEKIFKQIIAFCRENE

Secondary structure (DSSP, 8-state):
---HHHHHHHHHHHHHHHHHHHHHH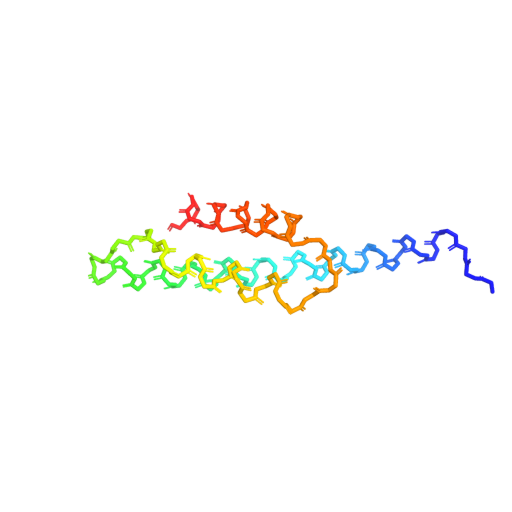HHHHHHHHHHHHHTT--S--HHHHHHHHHHHHTS-SS-HHHHHHHHHHHHHHHHHT-

Mean predicted aligned error: 4.15 Å

Nearest PDB structures (foldseek):
  2d8d-assembly1_A  TM=9.695E-01  e=1.222E-04  Thermus thermophilus HB8
  5gmu-assembly2_B  TM=9.588E-01  e=6.855E-04  Bacillus subtilis subsp. subtilis str. 168
  5ckx-assembly1_D  TM=8.902E-01  e=2.158E-02  Mycobacterium tuberculosis H37Rv
  5hud-assembly1_G  TM=8.259E-01  e=1.927E-01  Corynebacterium glutamicum